Protein AF-A0AAD4DVY7-F1 (afdb_monomer_lite)

Secondary structure (DSSP, 8-state):
--GGGGS-S-HHHHHHHHHHHHHHHTT---TTS-S------S-TTSSHHHHHHHHHHHHHS-TT------GGGG-SHHHHHHHHB--GGGS---B-HHHHHHHH---

Foldseek 3Di:
DQLVVVQPDDVVVVVVLVVLLVCVVVVVDDPVDPSDDDDDDDDPPNCPVSSVQSSCCVNVVDHPLDDDDDVVQPPDPVSVCQAAPDPCPVVDGDGHPPRVSCVVPVD

Organism: NCBI:txid1912939

Radius of gyration: 16.8 Å; chains: 1; bounding box: 39×28×49 Å

InterPro domains:
  IPR001270 C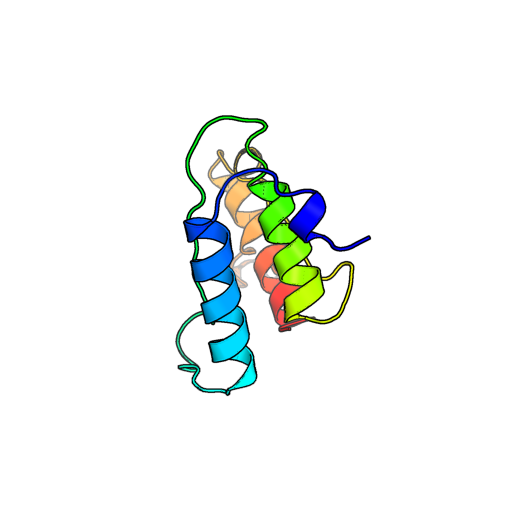lpA/B family [PR00300] (38-56)
  IPR001270 ClpA/B family [PR00300] (82-100)
  IPR003959 ATPase, AAA-type, core [PF07724] (33-107)
  IPR027417 P-loop containing nucleoside triphosphate hydrolase [G3DSA:3.40.50.300] (1-107)
  IPR027417 P-loop containing nucleoside triphosphate hydrolase [SSF52540] (3-106)
  IPR050130 ATP-dependent Clp protease/Chaperone ClpA/ClpB [PTHR11638] (5-107)

Sequence (107 aa):
DNFWNKVVVQPEAVEAVANTVQYMWAGLKNPRRPIASFLFGGPSGSGKTLLVKGLCEIALRQSGKLLRINASDYIEPHSLMRLIGTPACTGYDYGGQLTECVRRKPF

pLDDT: mean 80.09, std 10.24, range [49.47, 90.25]

Structure (mmCIF, N/CA/C/O backbone):
data_AF-A0AAD4DVY7-F1
#
_entry.id   AF-A0AAD4DVY7-F1
#
loop_
_atom_site.group_PDB
_atom_site.id
_atom_site.type_symbol
_atom_site.label_atom_id
_atom_site.label_alt_id
_atom_site.label_comp_id
_atom_site.label_asym_id
_atom_site.label_entity_id
_atom_site.label_seq_id
_atom_site.pdbx_PDB_ins_code
_atom_site.Cartn_x
_atom_site.Cartn_y
_atom_site.Cartn_z
_atom_site.occupancy
_atom_site.B_iso_or_equiv
_atom_site.auth_seq_id
_atom_site.auth_comp_id
_atom_site.auth_asym_id
_atom_site.auth_atom_id
_atom_site.pdbx_PDB_model_num
ATOM 1 N N . ASP A 1 1 ? -9.059 -9.372 19.962 1.00 49.47 1 ASP A N 1
ATOM 2 C CA . ASP A 1 1 ? -8.026 -8.346 19.712 1.00 49.47 1 ASP A CA 1
ATOM 3 C C . ASP A 1 1 ? -8.294 -7.574 18.438 1.00 49.47 1 ASP A C 1
ATOM 5 O O . ASP A 1 1 ? -8.189 -8.127 17.351 1.00 49.47 1 ASP A O 1
ATOM 9 N N . ASN A 1 2 ? -8.693 -6.310 18.567 1.00 57.62 2 ASN A N 1
ATOM 10 C CA . ASN A 1 2 ? -8.990 -5.458 17.419 1.00 57.62 2 ASN A CA 1
ATOM 11 C C . ASN A 1 2 ? -7.670 -4.981 16.783 1.00 57.62 2 ASN A C 1
ATOM 13 O O . ASN A 1 2 ? -6.790 -4.508 17.502 1.00 57.62 2 ASN A O 1
ATOM 17 N N . PHE A 1 3 ? -7.512 -5.105 15.459 1.00 63.44 3 PHE A N 1
ATOM 18 C CA . PHE A 1 3 ? -6.287 -4.720 14.734 1.00 63.44 3 PHE A CA 1
ATOM 19 C C . PHE A 1 3 ? -5.851 -3.276 15.054 1.00 63.44 3 PHE A C 1
ATOM 21 O O . PHE A 1 3 ? -4.665 -3.004 15.238 1.00 63.44 3 PHE A O 1
ATOM 28 N N . TRP A 1 4 ? -6.822 -2.375 15.224 1.00 63.44 4 TRP A N 1
ATOM 29 C CA . TRP A 1 4 ? -6.612 -0.962 15.548 1.00 63.44 4 TRP A CA 1
ATOM 30 C C . TRP A 1 4 ? -5.909 -0.720 16.885 1.00 63.44 4 TRP A C 1
ATOM 32 O O . TRP A 1 4 ? -5.159 0.241 16.999 1.00 63.44 4 TRP A O 1
ATOM 42 N N . ASN A 1 5 ? -6.033 -1.636 17.851 1.00 64.31 5 ASN A N 1
ATOM 43 C CA . ASN A 1 5 ? -5.315 -1.532 19.125 1.00 64.31 5 ASN A CA 1
ATOM 44 C C . ASN A 1 5 ? -3.793 -1.702 18.953 1.00 64.31 5 ASN A C 1
ATOM 46 O O . ASN A 1 5 ? -3.033 -1.329 19.841 1.00 64.31 5 ASN A O 1
ATOM 50 N N . LYS A 1 6 ? -3.337 -2.265 17.820 1.00 64.94 6 LYS A N 1
ATOM 51 C CA . LYS A 1 6 ? -1.912 -2.402 17.471 1.00 64.94 6 LYS A CA 1
ATOM 52 C C . LYS A 1 6 ? -1.361 -1.181 16.728 1.00 64.94 6 LYS A C 1
ATOM 54 O O . LYS A 1 6 ? -0.146 -1.010 16.675 1.00 64.94 6 L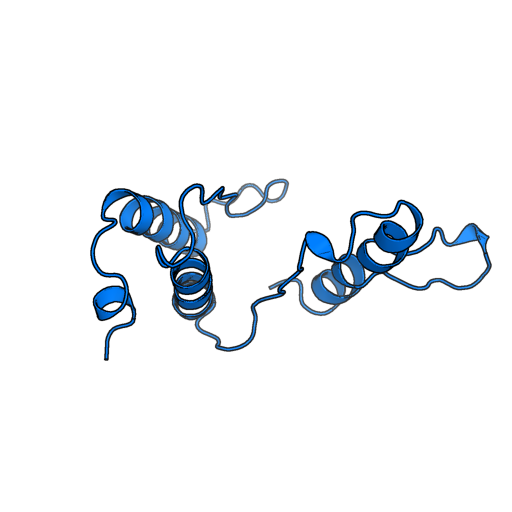YS A O 1
ATOM 59 N N . VAL A 1 7 ? -2.225 -0.348 16.141 1.00 65.94 7 VAL A N 1
ATOM 60 C CA . VAL A 1 7 ? -1.835 0.896 15.461 1.00 65.94 7 VAL A CA 1
ATOM 61 C C . VAL A 1 7 ? -1.930 2.030 16.473 1.00 65.94 7 VAL A C 1
ATOM 63 O O . VAL A 1 7 ? -2.935 2.723 16.590 1.00 65.94 7 VAL A O 1
ATOM 66 N N . VAL A 1 8 ? -0.867 2.187 17.249 1.00 62.78 8 VAL A N 1
ATOM 67 C CA . VAL A 1 8 ? -0.779 3.220 18.278 1.00 62.78 8 VAL A CA 1
ATOM 68 C C . VAL A 1 8 ? -0.320 4.516 17.586 1.00 62.78 8 VAL A C 1
ATOM 70 O O . VAL A 1 8 ? 0.824 4.596 17.150 1.00 62.78 8 VAL A O 1
ATOM 73 N N . VAL A 1 9 ? -1.225 5.508 17.474 1.00 63.09 9 VAL A N 1
ATOM 74 C CA . VAL A 1 9 ? -0.958 6.937 17.135 1.00 63.09 9 VAL A CA 1
ATOM 75 C C . VAL A 1 9 ? -0.849 7.316 15.636 1.00 63.09 9 VAL A C 1
ATOM 77 O O . VAL A 1 9 ? 0.214 7.761 15.227 1.00 63.09 9 VAL A O 1
ATOM 80 N N . GLN A 1 10 ? -1.925 7.219 14.822 1.00 76.56 10 GLN A N 1
ATOM 81 C CA . GLN A 1 10 ? -2.065 7.908 13.496 1.00 76.56 10 GLN A CA 1
ATOM 82 C C . GLN A 1 10 ? -3.545 8.114 13.061 1.00 76.56 10 GLN A C 1
ATOM 84 O O . GLN A 1 10 ? -4.004 7.439 12.134 1.00 76.56 10 GLN A O 1
ATOM 89 N N . PRO A 1 11 ? -4.329 8.993 13.712 1.00 81.19 11 PRO A N 1
ATOM 90 C CA . PRO A 1 11 ? -5.772 9.095 13.470 1.00 81.19 11 PRO A CA 1
ATOM 91 C C . PRO A 1 11 ? -6.131 9.469 12.023 1.00 81.19 11 PRO A C 1
ATOM 93 O O . PRO A 1 11 ? -7.019 8.835 11.456 1.00 81.19 11 PRO A O 1
ATOM 96 N N . GLU A 1 12 ? -5.407 10.394 11.379 1.00 84.88 12 GLU A N 1
ATOM 97 C CA . GLU A 1 12 ? -5.740 10.807 10.007 1.00 84.88 12 GLU A CA 1
ATOM 98 C C . GLU A 1 12 ? -5.515 9.676 8.992 1.00 84.88 12 GLU A C 1
ATOM 100 O O . GLU A 1 12 ? -6.306 9.481 8.068 1.00 84.88 12 GLU A O 1
ATOM 105 N N . ALA A 1 13 ? -4.448 8.888 9.169 1.00 83.62 13 ALA A N 1
ATOM 106 C CA . ALA A 1 13 ? -4.156 7.755 8.292 1.00 83.62 13 ALA A CA 1
ATOM 107 C C . ALA A 1 13 ? -5.215 6.652 8.432 1.00 83.62 13 ALA A C 1
ATOM 109 O O . ALA A 1 13 ? -5.622 6.051 7.436 1.00 83.62 13 ALA A O 1
ATOM 110 N N . VAL A 1 14 ? -5.671 6.400 9.664 1.00 82.94 14 VAL A N 1
ATOM 111 C CA . VAL A 1 14 ? -6.756 5.452 9.940 1.00 82.94 14 VAL A CA 1
ATOM 112 C C . VAL A 1 14 ? -8.059 5.919 9.296 1.00 82.94 14 VAL A C 1
ATOM 114 O O . VAL A 1 14 ? -8.711 5.130 8.613 1.00 82.94 14 VAL A O 1
ATOM 117 N N . GLU A 1 15 ? -8.416 7.191 9.458 1.00 86.31 15 GLU A N 1
ATOM 118 C CA . GLU A 1 15 ? -9.646 7.762 8.910 1.00 86.31 15 GLU A CA 1
ATOM 119 C C . GLU A 1 15 ? -9.667 7.737 7.374 1.00 86.31 15 GLU A C 1
ATOM 121 O O . GLU A 1 15 ? -10.638 7.269 6.774 1.00 86.31 15 GLU A O 1
ATOM 126 N N . ALA A 1 16 ? -8.577 8.147 6.716 1.00 86.38 16 ALA A N 1
ATOM 127 C CA . ALA A 1 16 ? -8.468 8.124 5.255 1.00 86.38 16 ALA A CA 1
ATOM 128 C C . ALA A 1 16 ? -8.665 6.709 4.677 1.00 86.38 16 ALA A C 1
ATOM 130 O O . ALA A 1 16 ? -9.336 6.504 3.656 1.00 86.38 16 ALA A O 1
ATOM 131 N N . VAL A 1 17 ? -8.102 5.712 5.358 1.00 84.38 17 VAL A N 1
ATOM 132 C CA . VAL A 1 17 ? -8.235 4.305 4.986 1.00 84.38 17 VAL A CA 1
ATOM 133 C C . VAL A 1 17 ? -9.650 3.788 5.268 1.00 84.38 17 VAL A C 1
ATOM 135 O O . VAL A 1 17 ? -10.232 3.124 4.410 1.00 84.38 17 VAL A O 1
ATOM 138 N N . ALA A 1 18 ? -10.243 4.130 6.414 1.00 85.00 18 ALA A N 1
ATOM 139 C CA . ALA A 1 18 ? -11.609 3.745 6.762 1.00 85.00 18 ALA A CA 1
ATOM 140 C C . ALA A 1 18 ? -12.640 4.299 5.765 1.00 85.00 18 ALA A C 1
ATOM 142 O O . ALA A 1 18 ? -13.497 3.551 5.292 1.00 85.00 18 ALA A O 1
ATOM 143 N N . ASN A 1 19 ? -12.514 5.571 5.375 1.00 86.44 19 ASN A N 1
ATOM 144 C CA . ASN A 1 19 ? -13.374 6.196 4.368 1.00 86.44 19 ASN A CA 1
ATOM 145 C C . ASN A 1 19 ? -13.305 5.452 3.031 1.00 86.44 19 ASN A C 1
ATOM 147 O O . ASN A 1 19 ? -14.326 5.181 2.404 1.00 86.44 19 ASN A O 1
ATOM 151 N N . THR A 1 20 ? -12.109 5.036 2.620 1.00 84.94 20 THR A N 1
ATOM 152 C CA . THR A 1 20 ? -11.921 4.252 1.393 1.00 84.94 20 THR A CA 1
ATOM 153 C C . THR A 1 20 ? -12.642 2.903 1.437 1.00 84.94 20 THR A C 1
ATOM 155 O O . THR A 1 20 ? -13.259 2.502 0.449 1.00 84.94 20 THR A O 1
ATOM 158 N N . VAL A 1 21 ? -12.593 2.196 2.571 1.00 84.12 21 VAL A N 1
ATOM 159 C CA . VAL A 1 21 ? -13.317 0.924 2.735 1.00 84.12 21 VAL A CA 1
ATOM 160 C C . VAL A 1 21 ? -14.825 1.141 2.605 1.00 84.12 21 VAL A C 1
ATOM 162 O O . VAL A 1 21 ? -15.497 0.365 1.925 1.00 84.12 21 VAL A O 1
ATOM 165 N N . GLN A 1 22 ? -15.347 2.227 3.182 1.00 86.62 22 GLN A N 1
ATOM 166 C CA . GLN A 1 22 ? -16.758 2.592 3.040 1.00 86.62 22 GLN A CA 1
ATOM 167 C C . GLN A 1 22 ? -17.127 2.878 1.576 1.00 86.62 22 GLN A C 1
ATOM 169 O O . GLN A 1 22 ? -18.110 2.327 1.084 1.00 86.62 22 GLN A O 1
ATOM 174 N N . TYR A 1 23 ? -16.307 3.646 0.845 1.00 85.25 23 TYR A N 1
ATOM 175 C CA . TYR A 1 23 ? -16.497 3.888 -0.594 1.00 85.25 23 TYR A CA 1
ATOM 176 C C . TYR A 1 23 ? -16.510 2.592 -1.412 1.00 85.25 23 TYR A C 1
ATOM 178 O O . TYR A 1 23 ? -17.342 2.426 -2.308 1.00 85.25 23 TYR A O 1
ATOM 186 N N . MET A 1 24 ? -15.607 1.660 -1.095 1.00 81.56 24 MET A N 1
ATOM 187 C CA . MET A 1 24 ? -15.526 0.366 -1.767 1.00 81.56 24 MET A CA 1
ATOM 188 C C . MET A 1 24 ? -16.807 -0.451 -1.574 1.00 81.56 24 MET A C 1
ATOM 190 O O . MET A 1 24 ? -17.330 -1.003 -2.542 1.00 81.56 24 MET A O 1
ATOM 194 N N . TRP A 1 25 ? -17.320 -0.520 -0.343 1.00 84.62 25 TRP A N 1
ATOM 195 C CA . TRP A 1 25 ? -18.545 -1.259 -0.027 1.00 84.62 25 TRP A CA 1
ATOM 196 C C . TRP A 1 25 ? -19.809 -0.580 -0.559 1.00 84.62 25 TRP A C 1
ATOM 198 O O . TRP A 1 25 ? -20.746 -1.277 -0.935 1.00 84.62 25 TRP A O 1
ATOM 208 N N . ALA A 1 26 ? -19.819 0.751 -0.668 1.00 88.12 26 ALA A N 1
ATOM 209 C CA . ALA A 1 26 ? -20.911 1.502 -1.288 1.00 88.12 26 ALA A CA 1
ATOM 210 C C . ALA A 1 26 ? -20.995 1.306 -2.815 1.00 88.12 2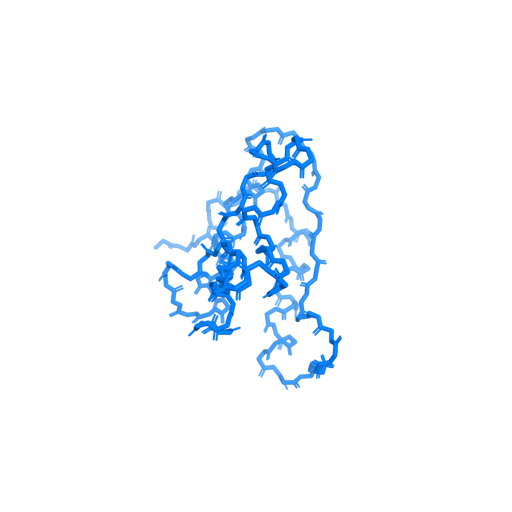6 ALA A C 1
ATOM 212 O O . ALA A 1 26 ? -21.962 1.733 -3.440 1.00 88.12 26 ALA A O 1
ATOM 213 N N . GLY A 1 27 ? -19.985 0.688 -3.441 1.00 83.88 27 GLY A N 1
ATOM 214 C CA . GLY A 1 27 ? -19.965 0.439 -4.885 1.00 83.88 27 GLY A CA 1
ATOM 215 C C . GLY A 1 27 ? -19.734 1.693 -5.736 1.00 83.88 27 GLY A C 1
ATOM 216 O O . GLY A 1 27 ? -19.816 1.622 -6.961 1.00 83.88 27 GLY A O 1
ATOM 217 N N . LEU A 1 28 ? -19.384 2.823 -5.116 1.00 80.50 28 LEU A N 1
ATOM 218 C CA . LEU A 1 28 ? -19.154 4.121 -5.760 1.00 80.50 28 LEU A CA 1
ATOM 219 C C . LEU A 1 28 ? -17.758 4.201 -6.410 1.00 80.50 28 LEU A C 1
ATOM 221 O O . LEU A 1 28 ? -17.001 5.144 -6.184 1.00 80.50 28 LEU A O 1
ATOM 225 N N . LYS A 1 29 ? -17.383 3.187 -7.201 1.00 76.94 29 LYS A N 1
ATOM 226 C CA . LYS A 1 29 ? -16.062 3.095 -7.841 1.00 76.94 29 LYS A CA 1
ATOM 227 C C . LYS A 1 29 ? -16.118 3.460 -9.321 1.00 76.94 29 LYS A C 1
ATOM 229 O O . LYS A 1 29 ? -16.987 3.003 -10.059 1.00 76.94 29 LYS A O 1
ATOM 234 N N . ASN A 1 30 ? -15.124 4.211 -9.785 1.00 83.94 30 ASN A N 1
ATOM 235 C CA . ASN A 1 30 ? -14.874 4.352 -11.215 1.00 83.94 30 ASN A CA 1
ATOM 236 C C . ASN A 1 30 ? -14.164 3.079 -11.722 1.00 83.94 30 ASN A C 1
ATOM 238 O O . ASN A 1 30 ? -13.058 2.803 -11.259 1.00 83.94 30 ASN A O 1
ATOM 242 N N . PRO A 1 31 ? -14.726 2.322 -12.683 1.00 83.56 31 PRO A N 1
ATOM 243 C CA . PRO A 1 31 ? -14.130 1.070 -13.158 1.00 83.56 31 PRO A CA 1
ATOM 244 C C . PRO A 1 31 ? -12.777 1.252 -13.864 1.00 83.56 31 PRO A C 1
ATOM 246 O O . PRO A 1 31 ? -12.039 0.285 -14.013 1.00 83.56 31 PRO A O 1
ATOM 249 N N . ARG A 1 32 ? -12.431 2.474 -14.293 1.00 87.75 32 ARG A N 1
ATOM 250 C CA . ARG A 1 32 ? -11.143 2.797 -14.930 1.00 87.75 32 ARG A CA 1
ATOM 251 C C . ARG A 1 32 ? -10.079 3.292 -13.949 1.00 87.75 32 ARG A C 1
ATOM 253 O O . ARG A 1 32 ? -9.007 3.702 -14.387 1.00 87.75 32 ARG A O 1
ATOM 260 N N . ARG A 1 33 ? -10.361 3.322 -12.643 1.00 87.56 33 ARG A N 1
ATOM 261 C CA . ARG A 1 33 ? -9.408 3.768 -11.617 1.00 87.56 33 ARG A CA 1
ATOM 262 C C . ARG A 1 33 ? -9.267 2.722 -10.509 1.00 87.56 33 ARG A C 1
ATOM 264 O O . ARG A 1 33 ? -10.229 2.008 -10.226 1.00 87.56 33 ARG A O 1
ATOM 271 N N . PRO A 1 34 ? -8.094 2.636 -9.857 1.00 87.00 34 PRO A N 1
ATOM 272 C CA . PRO A 1 34 ? -7.954 1.866 -8.628 1.00 87.00 34 PRO A CA 1
ATOM 273 C C . PRO A 1 34 ? -8.969 2.323 -7.575 1.00 87.00 34 PRO A C 1
ATOM 275 O O . PRO A 1 34 ? -9.307 3.504 -7.516 1.00 87.00 34 PRO A O 1
ATOM 278 N N . ILE A 1 35 ? -9.410 1.392 -6.722 1.00 83.38 35 ILE A N 1
ATOM 279 C CA . ILE A 1 35 ? -10.338 1.674 -5.611 1.00 83.38 35 ILE A CA 1
ATOM 280 C C . ILE A 1 35 ? -9.746 2.745 -4.686 1.00 83.38 35 ILE A C 1
ATOM 282 O O . ILE A 1 35 ? -10.444 3.669 -4.284 1.00 83.38 35 ILE A O 1
ATOM 286 N N . ALA A 1 36 ? -8.447 2.638 -4.405 1.00 84.31 36 ALA A N 1
ATOM 287 C CA . ALA A 1 36 ? -7.657 3.691 -3.793 1.00 84.31 36 ALA A CA 1
ATOM 288 C C . ALA A 1 36 ? -6.180 3.550 -4.144 1.00 84.31 36 ALA A C 1
ATOM 290 O O . ALA A 1 36 ? -5.697 2.465 -4.471 1.00 84.31 36 ALA A O 1
ATOM 291 N N . SER A 1 37 ? -5.473 4.670 -4.036 1.00 87.69 37 SER A N 1
ATOM 292 C CA . SER A 1 37 ? -4.026 4.756 -4.163 1.00 87.69 37 SER A CA 1
ATOM 293 C C . SER A 1 37 ? -3.500 5.538 -2.969 1.00 87.69 37 SER A C 1
ATOM 295 O O . SER A 1 37 ? -3.861 6.698 -2.788 1.00 87.69 37 SER A O 1
ATOM 297 N N . PHE A 1 38 ? -2.657 4.902 -2.160 1.00 87.94 38 PHE A N 1
ATOM 298 C CA . PHE A 1 38 ? -2.074 5.505 -0.965 1.00 87.94 38 PHE A CA 1
ATOM 299 C C . PHE A 1 38 ? -0.559 5.588 -1.089 1.00 87.94 38 PHE A C 1
ATOM 301 O O . PHE A 1 38 ? 0.078 4.688 -1.636 1.00 87.94 38 PHE A O 1
ATOM 308 N N . LEU A 1 39 ? 0.015 6.633 -0.499 1.00 89.94 39 LEU A N 1
ATOM 309 C CA . LEU A 1 39 ? 1.446 6.748 -0.262 1.00 89.94 39 LEU A CA 1
ATOM 310 C C . LEU A 1 39 ? 1.672 6.939 1.238 1.00 89.94 39 LEU A C 1
ATOM 312 O O . LEU A 1 39 ? 1.321 7.972 1.798 1.00 89.94 39 LEU A O 1
ATOM 316 N N . PHE A 1 40 ? 2.269 5.943 1.888 1.00 88.06 40 PHE A N 1
ATOM 317 C CA . PHE A 1 40 ? 2.626 6.029 3.302 1.00 88.06 40 PHE A CA 1
ATOM 318 C C . PHE A 1 40 ? 4.089 6.470 3.435 1.00 88.06 40 PHE A C 1
ATOM 320 O O . PHE A 1 40 ? 5.001 5.674 3.220 1.00 88.06 40 PHE A O 1
ATOM 327 N N . GLY A 1 41 ? 4.319 7.733 3.799 1.00 89.56 41 GLY A N 1
ATOM 328 C CA . GLY A 1 41 ? 5.655 8.306 4.022 1.00 89.56 41 GLY A CA 1
ATOM 329 C C . GLY A 1 41 ? 6.041 8.371 5.504 1.00 89.56 41 GLY A C 1
ATOM 330 O O . GLY A 1 41 ? 5.173 8.417 6.373 1.00 89.56 41 GLY A O 1
ATOM 331 N N . GLY A 1 42 ? 7.337 8.310 5.831 1.00 88.88 42 GLY A N 1
ATOM 332 C CA . GLY A 1 42 ? 7.879 8.526 7.190 1.00 88.88 42 GLY A CA 1
ATOM 333 C C . GLY A 1 42 ? 8.865 7.443 7.677 1.00 88.88 42 GLY A C 1
ATOM 334 O O . GLY A 1 42 ? 9.210 6.548 6.907 1.00 88.88 42 GLY A O 1
ATOM 335 N N . PRO A 1 43 ? 9.303 7.488 8.949 1.00 89.38 43 PRO A N 1
ATOM 336 C CA . PRO A 1 43 ? 10.398 6.657 9.458 1.00 89.38 43 PRO A CA 1
ATOM 337 C C . PRO A 1 43 ? 10.044 5.166 9.564 1.00 89.38 43 PRO A C 1
ATOM 339 O O . PRO A 1 43 ? 8.872 4.785 9.682 1.00 89.38 43 PRO A O 1
ATOM 342 N N . SER A 1 44 ? 11.067 4.310 9.554 1.00 86.81 44 SER A N 1
ATOM 343 C CA . SER A 1 44 ? 10.933 2.869 9.807 1.00 86.81 44 SER A CA 1
ATOM 344 C C . SER A 1 44 ? 10.314 2.597 11.181 1.00 86.81 44 SER A C 1
ATOM 346 O O . SER A 1 44 ? 10.484 3.370 12.116 1.00 86.81 44 SER A O 1
ATOM 348 N N . GLY A 1 45 ? 9.554 1.506 11.305 1.00 84.00 45 GLY A N 1
ATOM 349 C CA . GLY A 1 45 ? 8.888 1.138 12.563 1.00 84.00 45 GLY A CA 1
ATOM 350 C C . GLY A 1 45 ? 7.574 1.876 12.852 1.00 84.00 45 GLY A C 1
ATOM 351 O O . GLY A 1 45 ? 6.811 1.425 13.694 1.00 84.00 45 GLY A O 1
ATOM 352 N N . SER A 1 46 ? 7.222 2.917 12.090 1.00 84.81 46 SER A N 1
ATOM 353 C CA . SER A 1 46 ? 5.962 3.674 12.250 1.00 84.81 46 SER A CA 1
ATOM 354 C C . SER A 1 46 ? 4.683 2.927 11.823 1.00 84.81 46 SER A C 1
ATOM 356 O O . SER A 1 46 ? 3.643 3.540 11.635 1.00 84.81 46 SER A O 1
ATOM 358 N N . GLY A 1 47 ? 4.716 1.610 11.608 1.00 84.50 47 GLY A N 1
ATOM 359 C CA . GLY A 1 47 ? 3.494 0.828 11.368 1.00 84.50 47 GLY A CA 1
ATOM 360 C C . GLY A 1 47 ? 2.861 0.928 9.969 1.00 84.50 47 GLY A C 1
ATOM 361 O O . GLY A 1 47 ? 1.790 0.369 9.762 1.00 84.50 47 GLY A O 1
ATOM 362 N N . LYS A 1 48 ? 3.518 1.538 8.972 1.00 88.69 48 LYS A N 1
ATOM 363 C CA . LYS A 1 48 ? 3.001 1.661 7.583 1.00 88.69 48 LYS A CA 1
ATOM 364 C C . LYS A 1 48 ? 2.572 0.317 6.984 1.00 88.69 48 LYS A C 1
ATOM 366 O O . LYS A 1 48 ? 1.448 0.145 6.524 1.00 88.69 48 LYS A O 1
ATOM 371 N N . THR A 1 49 ? 3.466 -0.668 7.049 1.00 87.69 49 THR A N 1
ATOM 372 C CA . THR A 1 49 ? 3.214 -2.028 6.549 1.00 87.69 49 THR A CA 1
ATOM 373 C C . THR A 1 49 ? 2.158 -2.754 7.374 1.00 87.69 49 THR A C 1
ATOM 375 O O . THR A 1 49 ? 1.434 -3.592 6.841 1.00 87.69 49 THR A O 1
ATOM 378 N N . LEU A 1 50 ? 2.072 -2.456 8.673 1.00 85.62 50 LEU A N 1
ATOM 379 C CA . LEU A 1 50 ? 1.049 -3.029 9.538 1.00 85.62 50 LEU A CA 1
ATOM 380 C C . LEU A 1 50 ? -0.329 -2.547 9.075 1.00 85.62 50 LEU A C 1
ATOM 382 O O . LEU A 1 50 ? -1.187 -3.384 8.818 1.00 85.62 50 LEU A O 1
ATOM 386 N N . LEU A 1 51 ? -0.496 -1.235 8.869 1.00 84.12 51 LEU A N 1
ATOM 387 C CA . LEU A 1 51 ? -1.740 -0.608 8.410 1.00 84.12 51 LEU A CA 1
ATOM 388 C C . LEU A 1 51 ? -2.251 -1.246 7.110 1.00 84.12 51 LEU A C 1
ATOM 390 O O . LEU A 1 51 ? -3.406 -1.657 7.043 1.00 84.12 51 LEU A O 1
ATOM 394 N N . VAL A 1 52 ? -1.377 -1.439 6.116 1.00 86.00 52 VAL A N 1
ATOM 395 C CA . VAL A 1 52 ? -1.734 -2.101 4.844 1.00 86.00 52 VAL A CA 1
ATOM 396 C C . VAL A 1 52 ? -2.264 -3.526 5.052 1.00 86.00 52 VAL A C 1
ATOM 398 O O . VAL A 1 52 ? -3.223 -3.931 4.392 1.00 86.00 52 VAL A O 1
ATOM 401 N N . LYS A 1 53 ? -1.669 -4.297 5.973 1.00 83.94 53 LYS A N 1
ATOM 402 C CA . LYS A 1 53 ? -2.127 -5.662 6.278 1.00 83.94 53 LYS A CA 1
ATOM 403 C C . LYS A 1 53 ? -3.518 -5.663 6.909 1.00 83.94 53 LYS A C 1
ATOM 405 O O . LYS A 1 53 ? -4.379 -6.398 6.436 1.00 83.94 53 LYS A O 1
ATOM 410 N N . GLY A 1 54 ? -3.752 -4.813 7.909 1.00 81.69 54 GLY A N 1
ATOM 411 C CA . GLY A 1 54 ? -5.070 -4.710 8.539 1.00 81.69 54 GLY A CA 1
ATOM 412 C C . GLY A 1 54 ? -6.141 -4.182 7.592 1.00 81.69 54 GLY A C 1
ATOM 413 O O . GLY A 1 54 ? -7.262 -4.680 7.599 1.00 81.69 54 GLY A O 1
ATOM 414 N N . LEU A 1 55 ? -5.786 -3.246 6.706 1.00 81.00 55 LEU A N 1
ATOM 415 C CA . LEU A 1 55 ? -6.677 -2.803 5.637 1.00 81.00 55 LEU A CA 1
ATOM 416 C C . LEU A 1 55 ? -7.118 -3.976 4.756 1.00 81.00 55 LEU A C 1
ATOM 418 O O . LEU A 1 55 ? -8.308 -4.115 4.497 1.00 81.00 55 LEU A O 1
ATOM 422 N N . CYS A 1 56 ? -6.193 -4.834 4.316 1.00 81.81 56 CYS A N 1
ATOM 423 C CA . CYS A 1 56 ? -6.551 -6.002 3.507 1.00 81.81 56 CYS A CA 1
ATOM 424 C C . CYS A 1 56 ? -7.491 -6.954 4.258 1.00 81.81 56 CYS A C 1
ATOM 426 O O . CYS A 1 56 ? -8.487 -7.395 3.687 1.00 81.81 56 CYS A O 1
ATOM 428 N N . GLU A 1 57 ? -7.204 -7.236 5.532 1.00 79.44 57 GLU A N 1
ATOM 429 C CA . GLU A 1 57 ? -8.039 -8.105 6.370 1.00 79.44 57 GLU A CA 1
ATOM 430 C C . GLU A 1 57 ? -9.465 -7.559 6.522 1.00 79.44 57 GLU A C 1
ATOM 432 O O . GLU A 1 57 ? -10.429 -8.310 6.381 1.00 79.44 57 GLU A O 1
ATOM 437 N N . ILE A 1 58 ? -9.610 -6.249 6.745 1.00 78.81 58 ILE A N 1
ATOM 438 C CA . ILE A 1 58 ? -10.913 -5.597 6.928 1.00 78.81 58 ILE A CA 1
ATOM 439 C C . ILE A 1 58 ? -11.661 -5.476 5.596 1.00 78.81 58 ILE A C 1
ATOM 441 O O . ILE A 1 58 ? -12.823 -5.870 5.497 1.00 78.81 58 ILE A O 1
ATOM 445 N N . ALA A 1 59 ? -11.007 -4.934 4.568 1.00 78.25 59 ALA A N 1
ATOM 446 C CA . ALA A 1 59 ? -11.638 -4.603 3.295 1.00 78.25 59 ALA A CA 1
ATOM 447 C C . ALA A 1 59 ? -12.071 -5.856 2.526 1.00 78.25 59 ALA A C 1
ATOM 449 O O . ALA A 1 59 ? -13.196 -5.916 2.028 1.00 78.25 59 ALA A O 1
ATOM 450 N N . LEU A 1 60 ? -11.190 -6.859 2.44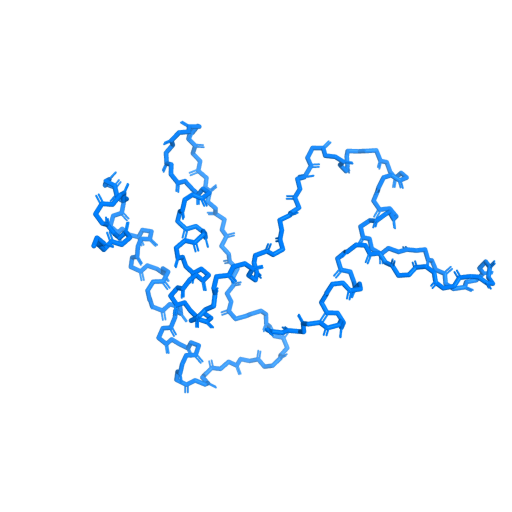6 1.00 76.25 60 LEU A N 1
ATOM 451 C CA . LEU A 1 60 ? -11.417 -8.070 1.654 1.00 76.25 60 LEU A CA 1
ATOM 452 C C . LEU A 1 60 ? -12.047 -9.203 2.471 1.00 76.25 60 LEU A C 1
ATOM 454 O O . LEU A 1 60 ? -12.397 -10.231 1.894 1.00 76.25 60 LEU A O 1
ATOM 458 N N . ARG A 1 61 ? -12.182 -9.035 3.798 1.00 74.25 61 ARG A N 1
ATOM 459 C CA . ARG A 1 61 ? -12.650 -10.067 4.746 1.00 74.25 61 ARG A CA 1
ATOM 460 C C . ARG A 1 61 ? -11.904 -11.399 4.602 1.00 74.25 61 ARG A C 1
ATOM 462 O O . ARG A 1 61 ? -12.446 -12.460 4.901 1.00 74.25 61 ARG A O 1
ATOM 469 N N . GLN A 1 62 ? -10.675 -11.355 4.093 1.00 68.56 62 GLN A N 1
ATOM 470 C CA . GLN A 1 62 ? -9.865 -12.522 3.778 1.00 68.56 62 GLN A CA 1
ATOM 471 C C . GLN A 1 62 ? -8.413 -12.241 4.143 1.00 68.56 62 GLN A C 1
ATOM 473 O O . GLN A 1 62 ? -7.809 -11.267 3.690 1.00 68.56 62 GLN A O 1
ATOM 478 N N . SER A 1 63 ? -7.844 -13.124 4.955 1.00 63.25 63 SER A N 1
ATOM 479 C CA . SER A 1 63 ? -6.418 -13.140 5.246 1.00 63.25 63 SER A CA 1
ATOM 480 C C . SER A 1 63 ? -5.645 -13.703 4.044 1.00 63.25 63 SER A C 1
ATOM 482 O O . SER A 1 63 ? -6.098 -14.614 3.354 1.00 63.25 63 SER A O 1
ATOM 484 N N . GLY A 1 64 ? -4.467 -13.140 3.757 1.00 66.44 64 GLY A N 1
ATOM 485 C CA . GLY A 1 64 ? -3.548 -13.685 2.745 1.00 66.44 64 GLY A CA 1
ATOM 486 C C . GLY A 1 64 ? -3.722 -13.189 1.303 1.00 66.44 64 GLY A C 1
ATOM 487 O O . GLY A 1 64 ? -2.989 -13.640 0.428 1.00 66.44 64 GLY A O 1
ATOM 488 N N . LYS A 1 65 ? -4.617 -12.230 1.033 1.00 73.44 65 LYS A N 1
ATOM 489 C CA . LYS A 1 65 ? -4.784 -11.618 -0.305 1.00 73.44 65 LYS A CA 1
ATOM 490 C C . LYS A 1 65 ? -3.866 -10.424 -0.607 1.00 73.44 65 LYS A C 1
ATOM 492 O O . LYS A 1 65 ? -4.058 -9.719 -1.593 1.00 73.44 65 LYS A O 1
ATOM 497 N N . LEU A 1 66 ? -2.847 -10.195 0.215 1.00 84.31 66 LEU A N 1
ATOM 498 C CA . LEU A 1 66 ? -1.889 -9.113 -0.002 1.00 84.31 66 LEU A CA 1
ATOM 499 C C . LEU A 1 66 ? -0.806 -9.545 -1.002 1.00 84.31 66 LEU A C 1
ATOM 501 O O . LEU A 1 66 ? 0.107 -10.290 -0.641 1.00 84.31 66 LEU A O 1
ATOM 505 N N . LEU A 1 67 ? -0.859 -9.026 -2.232 1.00 87.69 67 LEU A N 1
ATOM 506 C CA . LEU A 1 67 ? 0.288 -9.072 -3.139 1.00 87.69 67 LEU A CA 1
ATOM 507 C C . LEU A 1 67 ? 1.343 -8.074 -2.650 1.00 87.69 67 LEU A C 1
ATOM 509 O O . LEU A 1 67 ? 1.147 -6.861 -2.715 1.00 87.69 67 LEU A O 1
ATOM 513 N N . ARG A 1 68 ? 2.464 -8.587 -2.143 1.00 88.25 68 ARG A N 1
ATOM 514 C CA . ARG A 1 68 ? 3.581 -7.770 -1.665 1.00 88.25 68 ARG A CA 1
ATOM 515 C C . ARG A 1 68 ? 4.708 -7.772 -2.688 1.00 88.25 68 ARG A C 1
ATOM 517 O O . ARG A 1 68 ? 5.259 -8.823 -2.993 1.00 88.25 68 ARG A O 1
ATOM 524 N N . ILE A 1 69 ? 5.082 -6.582 -3.143 1.00 90.00 69 ILE A N 1
ATOM 525 C CA . ILE A 1 69 ? 6.220 -6.353 -4.035 1.00 90.00 69 ILE A CA 1
ATOM 526 C C . ILE A 1 69 ? 7.248 -5.526 -3.264 1.00 90.00 69 ILE A C 1
ATOM 528 O O . ILE A 1 69 ? 6.901 -4.514 -2.654 1.00 90.00 69 ILE A O 1
ATOM 532 N N . ASN A 1 70 ? 8.501 -5.973 -3.252 1.00 90.25 70 ASN A N 1
ATOM 533 C CA . ASN A 1 70 ? 9.603 -5.215 -2.676 1.00 90.25 70 ASN A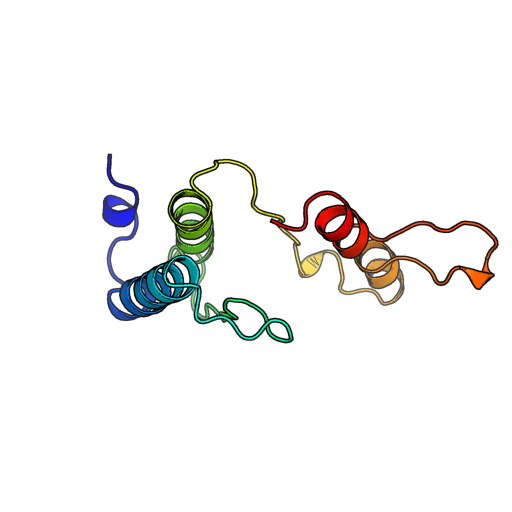 CA 1
ATOM 534 C C . ASN A 1 70 ? 10.294 -4.419 -3.784 1.00 90.25 70 ASN A C 1
ATOM 536 O O . ASN A 1 70 ? 10.924 -5.004 -4.655 1.00 90.25 70 ASN A O 1
ATOM 540 N N . ALA A 1 71 ? 10.178 -3.091 -3.750 1.00 87.62 71 ALA A N 1
ATOM 541 C CA . ALA A 1 71 ? 10.741 -2.224 -4.785 1.00 87.62 71 ALA A CA 1
ATOM 542 C C . ALA A 1 71 ? 12.269 -2.354 -4.918 1.00 87.62 71 ALA A C 1
ATOM 544 O O . ALA A 1 71 ? 12.797 -2.190 -6.014 1.00 87.62 71 ALA A O 1
ATOM 545 N N . SER A 1 72 ? 12.972 -2.694 -3.831 1.00 89.19 72 SER A N 1
ATOM 546 C CA . SER A 1 72 ? 14.426 -2.888 -3.848 1.00 89.19 72 SER A CA 1
ATOM 547 C C . SER A 1 72 ? 14.875 -4.037 -4.754 1.00 89.19 72 SER A C 1
ATOM 549 O O . SER A 1 72 ? 16.002 -4.013 -5.234 1.00 89.19 72 SER A O 1
ATOM 551 N N . ASP A 1 73 ? 13.995 -4.997 -5.051 1.00 87.62 73 ASP A N 1
ATOM 552 C CA . ASP A 1 73 ? 14.305 -6.134 -5.927 1.00 87.62 73 ASP A CA 1
ATOM 553 C C . ASP A 1 73 ? 14.245 -5.758 -7.426 1.00 87.62 73 ASP A C 1
ATOM 555 O O . ASP A 1 73 ? 14.515 -6.603 -8.285 1.00 87.62 73 ASP A O 1
ATOM 559 N N . TYR A 1 74 ? 13.856 -4.511 -7.741 1.00 89.31 74 TYR A N 1
ATOM 560 C CA . TYR A 1 74 ? 13.523 -4.040 -9.092 1.00 89.31 74 TYR A CA 1
ATOM 561 C C . TYR A 1 74 ? 14.348 -2.836 -9.576 1.00 89.31 74 TYR A C 1
ATOM 563 O O . TYR A 1 74 ? 13.918 -2.098 -10.460 1.00 89.31 74 TYR A O 1
ATOM 571 N N . ILE A 1 75 ? 15.523 -2.605 -8.986 1.00 89.94 75 ILE A N 1
ATOM 572 C CA . ILE A 1 75 ? 16.379 -1.451 -9.316 1.00 89.94 75 ILE A CA 1
ATOM 573 C C . ILE A 1 75 ? 16.989 -1.587 -10.721 1.00 89.94 75 ILE A C 1
ATOM 575 O O . ILE A 1 75 ? 17.170 -0.597 -11.428 1.00 89.94 75 ILE A O 1
ATOM 579 N N . GLU A 1 76 ? 17.305 -2.811 -11.139 1.00 88.44 76 GLU A N 1
ATOM 580 C CA . GLU A 1 76 ? 17.983 -3.062 -12.409 1.00 88.44 76 GLU A CA 1
ATOM 581 C C . GLU A 1 76 ? 16.978 -3.135 -13.573 1.00 88.44 76 GLU A C 1
ATOM 583 O O . GLU A 1 76 ? 15.930 -3.767 -13.435 1.00 88.44 76 GLU A O 1
ATOM 588 N N . PRO A 1 77 ? 17.277 -2.597 -14.767 1.00 81.00 77 PRO A N 1
ATOM 589 C CA . PRO A 1 77 ? 16.309 -2.547 -15.870 1.00 81.00 77 PRO A CA 1
ATOM 590 C C . PRO A 1 77 ? 15.714 -3.910 -16.260 1.00 81.00 77 PRO A C 1
ATOM 592 O O . PRO A 1 77 ? 14.525 -4.026 -16.547 1.00 81.00 77 PRO A O 1
ATOM 595 N N . HIS A 1 78 ? 16.530 -4.964 -16.227 1.00 81.19 78 HIS A N 1
ATOM 596 C CA . HIS A 1 78 ? 16.107 -6.320 -16.574 1.00 81.19 78 HIS A CA 1
ATOM 597 C C . HIS A 1 78 ? 15.253 -6.971 -15.473 1.00 81.19 78 HIS A C 1
ATOM 599 O O . HIS A 1 78 ? 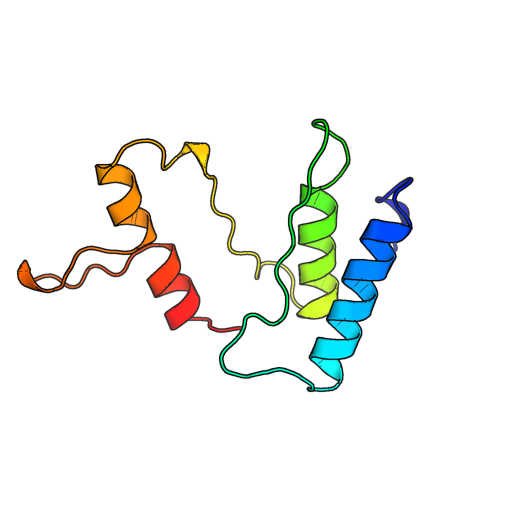14.399 -7.811 -15.756 1.00 81.19 78 HIS A O 1
ATOM 605 N N . SER A 1 79 ? 15.424 -6.555 -14.215 1.00 86.00 79 SER A N 1
ATOM 606 C CA . SER A 1 79 ? 14.634 -7.060 -13.093 1.00 86.00 79 SER A CA 1
ATOM 607 C C . SER A 1 79 ? 13.158 -6.656 -13.200 1.00 86.00 79 SER A C 1
ATOM 609 O O . SER A 1 79 ? 12.288 -7.432 -12.796 1.00 86.00 79 SER A O 1
ATOM 611 N N . LEU A 1 80 ? 12.863 -5.512 -13.837 1.00 85.44 80 LEU A N 1
ATOM 612 C CA . LEU A 1 80 ? 11.507 -5.025 -14.107 1.00 85.44 80 LEU A CA 1
ATOM 613 C C . LEU A 1 80 ? 10.706 -5.996 -14.986 1.00 85.44 80 LEU A C 1
ATOM 615 O O . LEU A 1 80 ? 9.515 -6.188 -14.750 1.00 85.44 80 LEU A O 1
ATOM 619 N N . MET A 1 81 ? 11.354 -6.676 -15.940 1.00 85.81 81 MET A N 1
ATOM 620 C CA . MET A 1 81 ? 10.686 -7.660 -16.804 1.00 85.81 81 MET A CA 1
ATOM 621 C C . MET A 1 81 ? 10.080 -8.819 -16.006 1.00 85.81 81 MET A C 1
ATOM 623 O O . MET A 1 81 ? 9.046 -9.348 -16.396 1.00 85.81 81 MET A O 1
ATOM 627 N N . ARG A 1 82 ? 10.647 -9.174 -14.845 1.00 85.06 82 ARG A N 1
ATOM 628 C CA . ARG A 1 82 ? 10.059 -10.191 -13.953 1.00 85.06 82 ARG A CA 1
ATOM 629 C C . ARG A 1 82 ? 8.742 -9.725 -13.328 1.00 85.06 82 ARG A C 1
ATOM 631 O O . ARG A 1 82 ? 7.873 -10.547 -13.045 1.00 85.06 82 ARG A O 1
ATOM 638 N N . LEU A 1 83 ? 8.586 -8.417 -13.113 1.00 87.75 83 LEU A N 1
ATOM 639 C CA . LEU A 1 83 ? 7.383 -7.834 -12.521 1.00 87.75 83 LEU A CA 1
ATOM 640 C C . LEU A 1 83 ? 6.233 -7.773 -13.528 1.00 87.75 83 LEU A C 1
ATOM 642 O O . LEU A 1 83 ? 5.122 -8.192 -13.208 1.00 87.75 83 LEU A O 1
ATOM 646 N N . ILE A 1 84 ? 6.502 -7.245 -14.726 1.00 87.25 84 ILE A N 1
ATOM 647 C CA . ILE A 1 84 ? 5.475 -6.971 -15.745 1.00 87.25 84 ILE A CA 1
ATOM 648 C C . ILE A 1 84 ? 5.288 -8.114 -16.754 1.00 87.25 84 ILE A C 1
ATOM 650 O O . ILE A 1 84 ? 4.172 -8.313 -17.235 1.00 87.25 84 ILE A O 1
ATOM 654 N N . GLY A 1 85 ? 6.329 -8.910 -16.996 1.00 83.38 85 GLY A N 1
ATOM 655 C CA . GLY A 1 85 ? 6.380 -9.943 -18.031 1.00 83.38 85 GLY A CA 1
ATOM 656 C C . GLY A 1 85 ? 7.171 -9.481 -19.253 1.00 83.38 85 GLY A C 1
ATOM 657 O O . GLY A 1 85 ? 7.466 -8.293 -19.413 1.00 83.38 85 GLY A O 1
ATOM 658 N N . THR A 1 86 ? 7.532 -10.425 -20.121 1.00 77.44 86 THR A N 1
ATOM 659 C CA . THR A 1 86 ? 8.167 -10.113 -21.409 1.00 77.44 86 THR A CA 1
ATOM 660 C C . THR A 1 86 ? 7.123 -9.988 -22.518 1.00 77.44 86 THR A C 1
ATOM 662 O O . THR A 1 86 ? 6.108 -10.679 -22.473 1.00 77.44 86 THR A O 1
ATOM 665 N N . PRO A 1 87 ? 7.355 -9.145 -23.541 1.00 65.00 87 PRO A N 1
ATOM 666 C CA . PRO A 1 87 ? 6.469 -9.072 -24.699 1.00 65.00 87 PRO A CA 1
ATOM 667 C C . PRO A 1 87 ? 6.407 -10.422 -25.429 1.00 65.00 87 PRO A C 1
ATOM 669 O O . PRO A 1 87 ? 7.440 -11.061 -25.619 1.00 65.00 87 PRO A O 1
ATOM 672 N N . ALA A 1 88 ? 5.226 -10.810 -25.918 1.00 57.59 88 ALA A N 1
ATOM 673 C CA . ALA A 1 88 ? 4.967 -12.097 -26.581 1.00 57.59 88 ALA A CA 1
ATOM 674 C C . ALA A 1 88 ? 5.781 -12.364 -27.874 1.00 57.59 88 ALA A C 1
ATOM 676 O O . ALA A 1 88 ? 5.709 -13.452 -28.444 1.00 57.59 88 ALA A O 1
ATOM 677 N N . CYS A 1 89 ? 6.580 -11.402 -28.347 1.00 55.22 89 CYS A N 1
ATOM 678 C CA . CYS A 1 89 ? 7.370 -11.503 -29.578 1.00 55.22 89 CYS A CA 1
ATOM 679 C C . CYS A 1 89 ? 8.500 -12.553 -29.525 1.00 55.22 89 CYS A C 1
ATOM 681 O O . CYS A 1 89 ? 9.075 -12.864 -30.563 1.00 55.22 89 CYS A O 1
ATOM 683 N N . THR A 1 90 ? 8.829 -13.104 -28.352 1.00 60.22 90 THR A N 1
ATOM 684 C CA . THR A 1 90 ? 9.844 -14.161 -28.174 1.00 60.22 90 THR A CA 1
ATOM 685 C C . THR A 1 90 ? 9.278 -15.587 -28.224 1.00 60.22 90 THR A C 1
ATOM 687 O O . THR A 1 90 ? 10.018 -16.542 -28.002 1.00 60.22 90 THR A O 1
ATOM 690 N N . GLY A 1 91 ? 7.985 -15.767 -28.530 1.00 51.03 91 GLY A N 1
ATOM 691 C CA . GLY A 1 91 ? 7.368 -17.094 -28.692 1.00 51.03 91 GLY A CA 1
ATOM 692 C C . GLY A 1 91 ? 7.037 -17.824 -27.382 1.00 51.03 91 GLY A C 1
ATOM 693 O O . GLY A 1 91 ? 6.499 -18.927 -27.425 1.00 51.03 91 GLY A O 1
ATOM 694 N N . TYR A 1 92 ? 7.304 -17.202 -26.230 1.00 55.62 92 TYR A N 1
ATOM 695 C CA . TYR A 1 92 ? 6.890 -17.659 -24.903 1.00 55.62 92 TYR A CA 1
ATOM 696 C C . TYR A 1 92 ? 6.222 -16.509 -24.148 1.00 55.62 92 TYR A C 1
ATOM 698 O O . TYR A 1 92 ? 6.858 -15.501 -23.842 1.00 55.62 92 TYR A O 1
ATOM 706 N N . ASP A 1 93 ? 4.938 -16.671 -23.833 1.00 59.19 93 ASP A N 1
ATOM 707 C CA . ASP A 1 93 ? 4.167 -15.696 -23.062 1.00 59.19 93 ASP A CA 1
ATOM 708 C C . ASP A 1 93 ? 4.372 -15.958 -21.560 1.00 59.19 93 ASP A C 1
ATOM 710 O O . ASP A 1 93 ? 3.598 -16.656 -20.901 1.00 59.19 93 ASP A O 1
ATOM 714 N N . TYR A 1 94 ? 5.494 -15.475 -21.020 1.00 65.81 94 TYR A N 1
ATOM 715 C CA . TYR A 1 94 ? 5.729 -15.460 -19.577 1.00 65.81 94 TYR A CA 1
ATOM 716 C C . TYR A 1 94 ? 5.155 -14.166 -18.999 1.00 65.81 94 TYR A C 1
ATOM 718 O O . TYR A 1 94 ? 5.795 -13.111 -19.005 1.00 65.81 94 TYR A O 1
ATOM 726 N N . GLY A 1 95 ? 3.927 -14.257 -18.488 1.00 74.12 95 GLY A N 1
ATOM 727 C CA . GLY A 1 95 ? 3.337 -13.184 -17.701 1.00 74.12 95 GLY A CA 1
ATOM 728 C C . GLY A 1 95 ? 4.176 -12.892 -16.449 1.00 74.12 95 GLY A C 1
ATOM 729 O O . GLY A 1 95 ? 4.783 -13.784 -15.852 1.00 74.12 95 GLY A O 1
ATOM 730 N N . GLY A 1 96 ? 4.245 -11.618 -16.071 1.00 87.25 96 GLY A N 1
ATOM 731 C CA . GLY A 1 96 ? 5.023 -11.152 -14.929 1.00 87.25 96 GLY A CA 1
ATOM 732 C C . GLY A 1 96 ? 4.365 -11.460 -13.592 1.00 87.25 96 GLY A C 1
ATOM 733 O O . GLY A 1 96 ? 3.169 -11.742 -13.507 1.00 87.25 96 GLY A O 1
ATOM 734 N N . GLN A 1 97 ? 5.143 -11.353 -12.516 1.00 88.00 97 GLN A N 1
ATOM 735 C CA . GLN A 1 97 ? 4.661 -11.611 -11.161 1.00 88.00 97 GLN A CA 1
ATOM 736 C C . GLN A 1 97 ? 3.430 -10.762 -10.808 1.00 88.00 97 GLN A C 1
ATOM 738 O O . GLN A 1 97 ? 2.490 -11.269 -10.202 1.00 88.00 97 GLN A O 1
ATOM 743 N N . LEU A 1 98 ? 3.399 -9.483 -11.197 1.00 88.88 98 LEU A N 1
ATOM 744 C CA . LEU A 1 98 ? 2.244 -8.618 -10.952 1.00 88.88 98 LEU A CA 1
ATOM 745 C C . LEU A 1 98 ? 1.085 -8.960 -11.892 1.00 88.88 98 LEU A C 1
ATOM 747 O O . LEU A 1 98 ? -0.049 -9.126 -11.439 1.00 88.88 98 LEU A O 1
ATOM 751 N N . THR A 1 99 ? 1.365 -9.059 -13.192 1.00 89.69 99 THR A N 1
ATOM 752 C CA . THR A 1 99 ? 0.332 -9.225 -14.219 1.00 89.69 99 THR A CA 1
ATOM 753 C C . THR A 1 99 ? -0.389 -10.567 -14.083 1.00 89.69 99 THR A C 1
ATOM 755 O O . THR A 1 99 ? -1.619 -10.587 -14.095 1.00 89.69 99 THR A O 1
ATOM 758 N N . GLU A 1 100 ? 0.320 -11.668 -13.817 1.00 87.94 100 GLU A N 1
ATOM 759 C CA . GLU A 1 100 ? -0.301 -12.979 -13.586 1.00 87.94 100 GLU A CA 1
ATOM 760 C C . GLU A 1 100 ? -1.059 -13.065 -12.262 1.00 87.94 100 GLU A C 1
ATOM 762 O O . GLU A 1 100 ? -2.145 -13.650 -12.217 1.00 87.94 100 GLU A O 1
ATOM 767 N N . CYS A 1 101 ? -0.532 -12.483 -11.178 1.00 87.38 101 CYS A N 1
ATOM 768 C CA . CYS A 1 101 ? -1.229 -12.496 -9.892 1.00 87.38 101 CYS A CA 1
ATOM 769 C C . CYS A 1 101 ? -2.583 -11.785 -9.986 1.00 87.38 101 CYS A C 1
ATOM 771 O O . CYS A 1 101 ? -3.591 -12.339 -9.544 1.00 87.38 101 CYS A O 1
ATOM 773 N N . VAL A 1 102 ? -2.617 -10.603 -10.609 1.00 87.56 102 VAL A N 1
ATOM 774 C CA . VAL A 1 102 ? -3.856 -9.834 -10.790 1.00 87.56 102 VAL A CA 1
ATOM 775 C C . VAL A 1 102 ? -4.786 -10.515 -11.798 1.00 87.56 102 VAL A C 1
ATOM 777 O O . VAL A 1 102 ? -5.987 -10.582 -11.556 1.00 87.56 102 VAL A O 1
ATOM 780 N N . ARG A 1 103 ? -4.263 -11.094 -12.889 1.00 86.25 103 ARG A N 1
ATOM 781 C CA . ARG A 1 103 ? -5.083 -11.815 -13.880 1.00 86.25 103 ARG A CA 1
ATOM 782 C C . ARG A 1 103 ? -5.795 -13.027 -13.275 1.00 86.25 103 ARG A C 1
ATOM 784 O O . ARG A 1 103 ? -6.964 -13.256 -13.567 1.00 86.25 103 ARG A O 1
ATOM 791 N N . ARG A 1 104 ? -5.106 -13.805 -12.431 1.00 85.25 104 ARG A N 1
ATOM 792 C CA . ARG A 1 104 ? -5.668 -15.010 -11.791 1.00 85.25 104 ARG A CA 1
ATOM 793 C C . ARG A 1 104 ? -6.615 -14.686 -10.641 1.00 85.25 104 ARG A C 1
ATOM 795 O O . ARG A 1 104 ? -7.544 -15.448 -10.388 1.00 85.25 104 ARG A O 1
ATOM 802 N N . LYS A 1 105 ? -6.350 -13.603 -9.909 1.00 80.06 105 LYS A N 1
ATOM 803 C CA . LYS A 1 105 ? -7.123 -13.185 -8.734 1.00 80.06 105 LYS A CA 1
ATOM 804 C C . LYS A 1 105 ? -7.300 -11.666 -8.754 1.00 80.06 105 LYS A C 1
ATOM 806 O O . LYS A 1 105 ? -6.585 -10.970 -8.036 1.00 80.06 105 LYS A O 1
ATOM 811 N N . PRO A 1 106 ? -8.239 -11.145 -9.563 1.00 72.62 106 PRO A N 1
ATOM 812 C CA . PRO A 1 106 ? -8.413 -9.704 -9.691 1.00 72.62 106 PRO A CA 1
ATOM 813 C C . PRO A 1 106 ? -8.908 -9.035 -8.399 1.00 72.62 106 PRO A C 1
ATOM 815 O O . PRO A 1 106 ? -8.733 -7.826 -8.280 1.00 72.62 106 PRO A O 1
ATOM 818 N N . PHE A 1 107 ? -9.461 -9.796 -7.433 1.00 64.81 107 PHE A N 1
ATOM 819 C CA . PHE A 1 107 ? -9.901 -9.337 -6.105 1.00 64.81 107 PHE A CA 1
ATOM 820 C C . PHE A 1 107 ? -9.887 -10.466 -5.062 1.00 64.81 107 PHE A C 1
ATOM 822 O O . PHE A 1 107 ? -10.226 -11.629 -5.388 1.00 64.81 107 PHE A O 1
#